Protein AF-A0A2E6MQQ5-F1 (afdb_monomer_lite)

Sequence (60 aa):
MNQKQKHKDFPGNLIKIKLIEDEIEYAKSQLQQHNTGHIHTAIGWMEHRLNQLKGIEDDE

Structure (mmCIF, N/CA/C/O backbone):
data_AF-A0A2E6MQQ5-F1
#
_entry.id   AF-A0A2E6MQQ5-F1
#
loop_
_atom_site.group_PDB
_atom_site.id
_atom_site.type_symbol
_atom_site.label_atom_id
_atom_site.label_alt_id
_atom_site.label_comp_id
_atom_site.label_asym_id
_atom_site.label_entity_id
_atom_site.label_seq_id
_atom_site.pdbx_PDB_ins_code
_atom_site.Cartn_x
_atom_site.Cartn_y
_atom_site.Cartn_z
_atom_site.occupancy
_atom_site.B_iso_or_equiv
_atom_site.auth_seq_id
_atom_site.auth_comp_id
_atom_site.auth_asym_id
_atom_site.auth_atom_id
_atom_site.pdbx_PDB_model_num
ATOM 1 N N . MET A 1 1 ? -17.206 19.698 24.328 1.00 43.09 1 MET A N 1
ATOM 2 C CA . MET A 1 1 ? -17.675 18.993 23.111 1.00 43.09 1 MET A CA 1
ATOM 3 C C . MET A 1 1 ? -16.456 18.917 22.201 1.00 43.09 1 MET A C 1
ATOM 5 O O . MET A 1 1 ? -15.862 19.951 21.979 1.00 43.09 1 MET A O 1
ATOM 9 N N . ASN A 1 2 ? -15.897 17.764 21.846 1.00 38.00 2 ASN A N 1
ATOM 10 C CA . ASN A 1 2 ? -16.484 16.886 20.848 1.00 38.00 2 ASN A CA 1
ATOM 11 C C . ASN A 1 2 ? -15.847 15.486 20.923 1.00 38.00 2 ASN A C 1
ATOM 13 O O . ASN A 1 2 ? -14.640 15.331 20.800 1.00 38.00 2 ASN A O 1
ATOM 17 N N . GLN A 1 3 ? -16.704 14.502 21.181 1.00 48.44 3 GLN A N 1
ATOM 18 C CA . GLN A 1 3 ? -16.660 13.100 20.759 1.00 48.44 3 GLN A CA 1
ATOM 19 C C . GLN A 1 3 ? -15.312 12.584 20.209 1.00 48.44 3 GLN A C 1
ATOM 21 O O . GLN A 1 3 ? -15.091 12.593 19.001 1.00 48.44 3 GLN A O 1
ATOM 26 N N . LYS A 1 4 ? -14.469 12.017 21.091 1.00 47.16 4 LYS A N 1
ATOM 27 C CA . LYS A 1 4 ? -13.500 10.974 20.708 1.00 47.16 4 LYS A CA 1
ATOM 28 C C . LYS A 1 4 ? -14.303 9.836 20.084 1.00 47.16 4 LYS A C 1
ATOM 30 O O . LYS A 1 4 ? -14.899 9.028 20.802 1.00 47.16 4 LYS A O 1
ATOM 35 N N . GLN A 1 5 ? -14.404 9.832 18.759 1.00 53.47 5 GLN A N 1
ATOM 36 C CA . GLN A 1 5 ? -15.010 8.748 18.006 1.00 53.47 5 GLN A CA 1
ATOM 37 C C . GLN A 1 5 ? -14.122 7.525 18.214 1.00 53.47 5 GLN A C 1
ATOM 39 O O . GLN A 1 5 ? -13.145 7.328 17.504 1.00 53.47 5 GLN A O 1
ATOM 44 N N . LYS A 1 6 ? -14.440 6.722 19.238 1.00 50.69 6 LYS A N 1
ATOM 45 C CA . LYS A 1 6 ? -13.922 5.362 19.375 1.00 50.69 6 LYS A CA 1
ATOM 46 C C . LYS A 1 6 ? -14.285 4.651 18.081 1.00 50.69 6 LYS A C 1
ATOM 48 O O . LYS A 1 6 ? -15.457 4.321 17.881 1.00 50.69 6 LYS A O 1
ATOM 53 N N . HIS A 1 7 ? -13.307 4.525 17.189 1.00 55.28 7 HIS A N 1
ATOM 54 C CA . HIS A 1 7 ? -13.462 3.870 15.905 1.00 55.28 7 HIS A CA 1
ATOM 55 C C . HIS A 1 7 ? -13.803 2.420 16.223 1.00 55.28 7 HIS A C 1
ATOM 57 O O . HIS A 1 7 ? -12.971 1.641 16.666 1.00 55.28 7 HIS A O 1
ATOM 63 N N . LYS A 1 8 ? -15.095 2.115 16.157 1.00 48.31 8 LYS A N 1
ATOM 64 C CA . LYS A 1 8 ? -15.630 0.791 16.419 1.00 48.31 8 LYS A CA 1
ATOM 65 C C . LYS A 1 8 ? -15.074 -0.069 15.298 1.00 48.31 8 LYS A C 1
ATOM 67 O O . LYS A 1 8 ? -15.451 0.181 14.156 1.00 48.31 8 LYS A O 1
ATOM 72 N N . ASP A 1 9 ? -14.155 -0.980 15.615 1.00 54.62 9 ASP A N 1
ATOM 73 C CA . ASP A 1 9 ? -13.533 -1.926 14.689 1.00 54.62 9 ASP A CA 1
ATOM 74 C C . ASP A 1 9 ? -14.613 -2.621 13.861 1.00 54.62 9 ASP A C 1
ATOM 76 O O . ASP A 1 9 ? -15.219 -3.619 14.254 1.00 54.62 9 ASP A O 1
ATOM 80 N N . PHE A 1 10 ? -14.944 -2.011 12.728 1.00 55.59 10 PHE A N 1
ATOM 81 C CA . PHE A 1 10 ? -15.968 -2.517 11.846 1.00 55.59 10 PHE A CA 1
ATOM 82 C C . PHE A 1 10 ? -15.307 -3.651 11.065 1.00 55.59 10 PHE A C 1
ATOM 84 O O . PHE A 1 10 ? -14.217 -3.444 10.524 1.00 55.59 10 PHE A O 1
ATOM 91 N N . PRO A 1 11 ? -15.941 -4.826 10.925 1.00 58.00 11 PRO A N 1
ATOM 92 C CA . PRO A 1 11 ? -15.365 -5.945 10.172 1.00 58.00 11 PRO A CA 1
ATOM 93 C C . PRO A 1 11 ? -14.985 -5.568 8.726 1.00 58.00 11 PRO A C 1
ATOM 95 O O . PRO A 1 11 ? -14.113 -6.190 8.126 1.00 58.00 11 PRO A O 1
ATOM 98 N N . GLY A 1 12 ? -15.575 -4.497 8.179 1.00 58.88 12 GLY A N 1
ATOM 99 C CA . GLY A 1 12 ? -15.201 -3.927 6.883 1.00 58.88 12 GLY A CA 1
ATOM 100 C C . GLY A 1 12 ? -13.804 -3.291 6.827 1.00 58.88 12 GLY A C 1
ATOM 101 O O . GLY A 1 12 ? -13.197 -3.292 5.758 1.00 58.88 12 GLY A O 1
ATOM 102 N N . ASN A 1 13 ? -13.259 -2.790 7.941 1.00 71.38 13 ASN A N 1
ATOM 103 C CA . ASN A 1 13 ? -11.890 -2.262 7.975 1.00 71.38 13 ASN A CA 1
ATOM 104 C C . ASN A 1 13 ? -10.860 -3.389 7.905 1.00 71.38 13 ASN A C 1
ATOM 106 O O . ASN A 1 13 ? -9.855 -3.233 7.222 1.00 71.38 13 ASN A O 1
ATOM 110 N N . LEU A 1 14 ? -11.141 -4.547 8.510 1.00 78.56 14 LEU A N 1
ATOM 111 C CA . LEU A 1 14 ? -10.246 -5.703 8.463 1.00 78.56 14 LEU A CA 1
ATOM 112 C C . LEU A 1 14 ? -10.040 -6.213 7.028 1.00 78.56 14 LEU A C 1
ATOM 114 O O . LEU A 1 14 ? -8.917 -6.505 6.629 1.00 78.56 14 LEU A O 1
ATOM 118 N N . ILE A 1 15 ? -11.113 -6.268 6.232 1.00 84.75 15 ILE A N 1
ATOM 119 C CA . ILE A 1 15 ? -11.041 -6.670 4.817 1.00 84.75 15 ILE A CA 1
ATOM 120 C C . ILE A 1 15 ? -10.204 -5.664 4.017 1.00 84.75 15 ILE A C 1
ATOM 122 O O . ILE A 1 15 ? -9.362 -6.064 3.220 1.00 84.75 15 ILE A O 1
ATOM 126 N N . LYS A 1 16 ? -10.395 -4.359 4.255 1.00 84.69 16 LYS A N 1
ATOM 127 C CA . LYS A 1 16 ? -9.625 -3.299 3.583 1.00 84.69 16 LYS A CA 1
ATOM 128 C C . LYS A 1 16 ? -8.145 -3.325 3.953 1.00 84.69 16 LYS A C 1
ATOM 130 O O . LYS A 1 16 ? -7.312 -3.182 3.070 1.00 84.69 16 LYS A O 1
ATOM 135 N N . ILE A 1 17 ? -7.834 -3.515 5.234 1.00 87.00 17 ILE A N 1
ATOM 136 C CA . ILE A 1 17 ? -6.466 -3.664 5.747 1.00 87.00 17 ILE A CA 1
ATOM 137 C C . ILE A 1 17 ? -5.774 -4.816 5.024 1.00 87.00 17 ILE A C 1
ATOM 139 O O . ILE A 1 17 ? -4.717 -4.621 4.435 1.00 87.00 17 ILE A O 1
ATOM 143 N N . LYS A 1 18 ? -6.426 -5.980 4.992 1.00 89.25 18 LYS A N 1
ATOM 144 C CA . LYS A 1 18 ? -5.865 -7.187 4.392 1.00 89.25 18 LYS A CA 1
ATOM 145 C C . LYS A 1 18 ? -5.676 -7.064 2.878 1.00 89.25 18 LYS A C 1
ATOM 147 O O . LYS A 1 18 ? -4.678 -7.538 2.359 1.00 89.25 18 LYS A O 1
ATOM 152 N N . LEU A 1 19 ? -6.602 -6.392 2.188 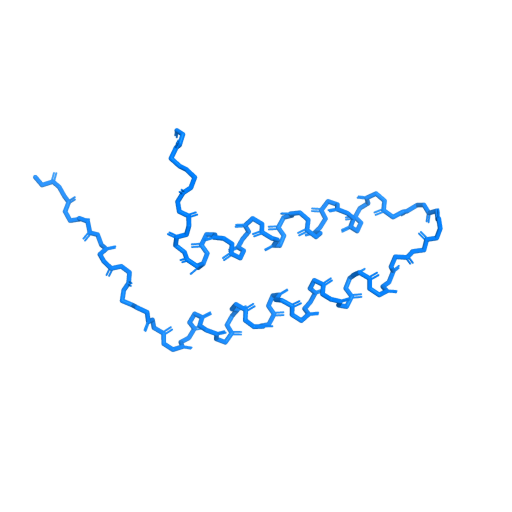1.00 91.00 19 LEU A N 1
ATOM 153 C CA . LEU A 1 19 ? -6.467 -6.086 0.763 1.00 91.00 19 LEU A CA 1
ATOM 154 C C . LEU A 1 19 ? -5.262 -5.172 0.498 1.00 91.00 19 LEU A C 1
ATOM 156 O O . LEU A 1 19 ? -4.489 -5.428 -0.410 1.00 91.00 19 LEU A O 1
ATOM 160 N N . ILE A 1 20 ? -5.084 -4.120 1.300 1.00 91.44 20 ILE A N 1
ATOM 161 C CA . ILE A 1 20 ? -3.953 -3.194 1.147 1.00 91.44 20 ILE A CA 1
ATOM 162 C C . ILE A 1 20 ? -2.623 -3.893 1.466 1.00 91.44 20 ILE A C 1
ATOM 164 O O . ILE A 1 20 ? -1.630 -3.638 0.793 1.00 91.44 20 ILE A O 1
ATOM 168 N N . GLU A 1 21 ? -2.591 -4.780 2.464 1.00 90.81 21 GLU A N 1
ATOM 169 C CA . GLU A 1 21 ? -1.409 -5.600 2.769 1.00 90.81 21 GLU A CA 1
ATOM 170 C C . GLU A 1 21 ? -1.033 -6.524 1.598 1.00 90.81 21 GLU A C 1
ATOM 172 O O . GLU A 1 21 ? 0.143 -6.588 1.241 1.00 90.81 21 GLU A O 1
ATOM 177 N N . ASP A 1 22 ? -2.017 -7.166 0.961 1.00 94.12 22 ASP A N 1
ATOM 178 C CA . ASP A 1 22 ? -1.824 -8.013 -0.226 1.00 94.12 22 ASP A CA 1
ATOM 179 C C . ASP A 1 22 ? -1.300 -7.202 -1.430 1.00 94.12 22 ASP A C 1
ATOM 181 O O . ASP A 1 22 ? -0.312 -7.573 -2.062 1.00 94.12 22 ASP A O 1
ATOM 185 N N . GLU A 1 23 ? -1.870 -6.018 -1.676 1.00 93.00 23 GLU A N 1
ATOM 186 C CA . GLU A 1 23 ? -1.419 -5.106 -2.737 1.00 93.00 23 GLU A CA 1
ATOM 187 C C . GLU A 1 23 ? 0.016 -4.602 -2.509 1.00 93.00 23 GLU A C 1
ATOM 189 O O . GLU A 1 23 ? 0.800 -4.492 -3.456 1.00 93.00 23 GLU A O 1
ATOM 194 N N . ILE A 1 24 ? 0.402 -4.325 -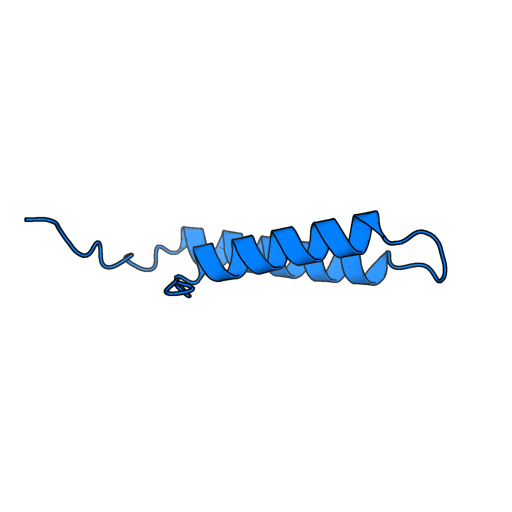1.257 1.00 92.44 24 ILE A N 1
ATOM 195 C CA . ILE A 1 24 ? 1.786 -3.969 -0.910 1.00 92.44 24 ILE A CA 1
ATOM 196 C C . ILE A 1 24 ? 2.730 -5.141 -1.204 1.00 92.44 24 ILE A C 1
ATOM 198 O O . ILE A 1 24 ? 3.825 -4.922 -1.727 1.00 92.44 24 ILE A O 1
ATOM 202 N N . GLU A 1 25 ? 2.340 -6.372 -0.871 1.00 92.38 25 GLU A N 1
ATOM 203 C CA . GLU A 1 25 ? 3.140 -7.568 -1.148 1.00 92.38 25 GLU A CA 1
ATOM 204 C C . GLU A 1 25 ? 3.313 -7.792 -2.657 1.00 92.38 25 GLU A C 1
ATOM 206 O O . GLU A 1 25 ? 4.435 -8.001 -3.132 1.00 92.38 25 GLU A O 1
ATOM 211 N N . TYR A 1 26 ? 2.238 -7.634 -3.429 1.00 92.44 26 TYR A N 1
ATOM 212 C CA . TYR A 1 26 ? 2.292 -7.691 -4.886 1.00 92.44 26 TYR A CA 1
ATOM 213 C C . TYR A 1 26 ? 3.199 -6.596 -5.468 1.00 92.44 26 TYR A C 1
ATOM 215 O O . TYR A 1 26 ? 4.085 -6.880 -6.278 1.00 92.44 26 TYR A O 1
ATOM 223 N N . ALA A 1 27 ? 3.057 -5.349 -5.010 1.00 89.56 27 ALA A N 1
ATOM 224 C CA . ALA A 1 27 ? 3.906 -4.240 -5.438 1.00 89.56 27 ALA A CA 1
ATOM 225 C C . ALA A 1 27 ? 5.389 -4.486 -5.109 1.00 89.56 27 ALA A C 1
ATOM 227 O O . ALA A 1 27 ? 6.259 -4.188 -5.930 1.00 89.56 27 ALA A O 1
ATOM 228 N N . LYS A 1 28 ? 5.687 -5.089 -3.947 1.00 88.81 28 LYS A N 1
ATOM 229 C CA . LYS A 1 28 ? 7.043 -5.519 -3.567 1.00 88.81 28 LYS A CA 1
ATOM 230 C C . LYS A 1 28 ? 7.572 -6.616 -4.492 1.00 88.81 28 LYS A C 1
ATOM 232 O O . LYS A 1 28 ? 8.742 -6.571 -4.862 1.00 88.81 28 LYS A O 1
ATOM 237 N N . SER A 1 29 ? 6.729 -7.559 -4.913 1.00 89.94 29 SER A N 1
ATOM 238 C CA . SER A 1 29 ? 7.101 -8.599 -5.883 1.00 89.94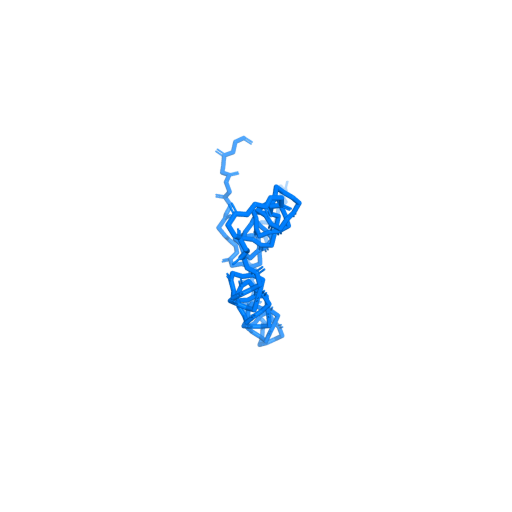 29 SER A CA 1
ATOM 239 C C . SER A 1 29 ? 7.447 -8.025 -7.265 1.00 89.94 29 SER A C 1
ATOM 241 O O . SER A 1 29 ? 8.330 -8.542 -7.946 1.00 89.94 29 SER A O 1
ATOM 243 N N . GLN A 1 30 ? 6.808 -6.922 -7.665 1.00 87.06 30 GLN A N 1
ATOM 244 C CA . GLN A 1 30 ? 7.089 -6.229 -8.927 1.00 87.06 30 GLN A CA 1
ATOM 245 C C . GLN A 1 30 ? 8.347 -5.340 -8.882 1.00 87.06 30 GLN A C 1
ATOM 247 O O . GLN A 1 30 ? 8.701 -4.731 -9.894 1.00 87.06 30 GLN A O 1
ATOM 252 N N . LEU A 1 31 ? 9.053 -5.257 -7.745 1.00 86.25 31 LEU A N 1
ATOM 253 C CA . LEU A 1 31 ? 10.294 -4.491 -7.655 1.00 86.25 31 LEU A CA 1
ATOM 254 C C . LEU A 1 31 ? 11.377 -5.113 -8.551 1.00 86.25 31 LEU A C 1
ATOM 256 O O . LEU A 1 31 ? 11.789 -6.258 -8.383 1.00 86.25 31 LEU A O 1
ATOM 260 N N . GLN A 1 32 ? 11.844 -4.332 -9.520 1.00 83.19 32 GLN A N 1
ATOM 261 C CA . GLN A 1 32 ? 12.970 -4.649 -10.394 1.00 83.19 32 GLN A CA 1
ATOM 262 C C . GLN A 1 32 ? 14.235 -3.920 -9.922 1.00 83.19 32 GLN A C 1
ATOM 264 O O . GLN A 1 32 ? 14.169 -2.972 -9.142 1.00 83.19 32 GLN A O 1
ATOM 269 N N . GLN A 1 33 ? 15.402 -4.329 -10.426 1.00 75.88 33 GLN A N 1
ATOM 270 C CA . GLN A 1 33 ? 16.689 -3.743 -10.019 1.00 75.88 33 GLN A CA 1
ATOM 271 C C . GLN A 1 33 ? 16.817 -2.242 -10.350 1.00 75.88 33 GLN A C 1
ATOM 273 O O . GLN A 1 33 ? 17.632 -1.554 -9.745 1.00 75.88 33 GLN A O 1
ATOM 278 N N . HIS A 1 34 ? 16.038 -1.724 -11.306 1.00 74.31 34 HIS A N 1
ATOM 279 C CA . HIS A 1 34 ? 16.107 -0.333 -11.755 1.00 74.31 34 HIS A CA 1
ATOM 280 C C . HIS A 1 34 ? 14.703 0.255 -11.983 1.00 74.31 34 HIS A C 1
ATOM 282 O O . HIS A 1 34 ? 13.781 -0.457 -12.374 1.00 74.31 34 HIS A O 1
ATOM 288 N N . ASN A 1 35 ? 14.571 1.577 -11.806 1.00 62.66 35 ASN A N 1
ATOM 289 C CA . ASN A 1 35 ? 13.366 2.382 -12.088 1.00 62.66 35 ASN A CA 1
ATOM 290 C C . ASN A 1 35 ? 12.114 2.066 -11.244 1.00 62.66 35 ASN A C 1
ATOM 292 O O . ASN A 1 35 ? 10.988 2.286 -11.680 1.00 62.66 35 ASN A O 1
ATOM 296 N N . THR A 1 36 ? 12.288 1.624 -10.001 1.00 80.12 36 THR A N 1
ATOM 297 C CA . THR A 1 36 ? 11.186 1.331 -9.066 1.00 80.12 36 THR A CA 1
ATOM 298 C C . THR A 1 36 ? 10.773 2.511 -8.184 1.00 80.12 36 THR A C 1
ATOM 300 O O . THR A 1 36 ? 9.956 2.335 -7.283 1.00 80.12 36 THR A O 1
ATOM 303 N N . GLY A 1 37 ? 11.279 3.726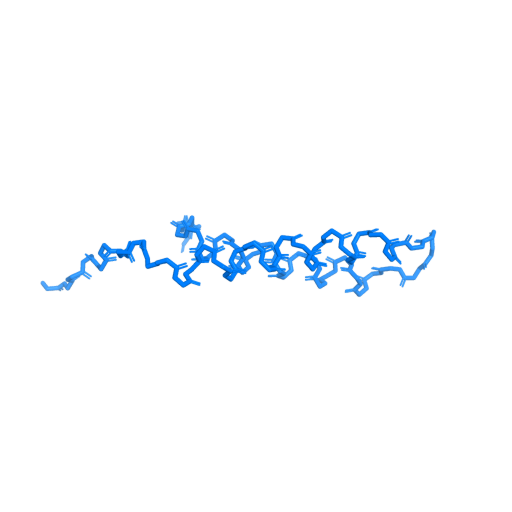 -8.432 1.00 79.06 37 GLY A N 1
ATOM 304 C CA . GLY A 1 37 ? 10.991 4.907 -7.602 1.00 79.06 37 GLY A CA 1
ATOM 305 C C . GLY A 1 37 ? 9.491 5.148 -7.382 1.00 79.06 37 GLY A C 1
ATOM 306 O O . GLY A 1 37 ? 9.057 5.345 -6.252 1.00 79.06 37 GLY A O 1
ATOM 307 N N . HIS A 1 38 ? 8.679 5.018 -8.436 1.00 86.44 38 HIS A N 1
ATOM 308 C CA . HIS A 1 38 ? 7.220 5.147 -8.340 1.00 86.44 38 HIS A CA 1
ATOM 309 C C . HIS A 1 38 ? 6.557 4.019 -7.540 1.00 86.44 38 HIS A C 1
ATOM 311 O O . HIS A 1 38 ? 5.592 4.271 -6.823 1.00 86.44 38 HIS A O 1
ATOM 317 N N . ILE A 1 39 ? 7.088 2.796 -7.622 1.00 86.56 39 ILE A N 1
ATOM 318 C CA . ILE A 1 39 ? 6.587 1.651 -6.852 1.00 86.56 39 ILE A CA 1
ATOM 319 C C . ILE A 1 39 ? 6.879 1.868 -5.364 1.00 86.56 39 ILE A C 1
ATOM 321 O O . ILE A 1 39 ? 6.000 1.667 -4.533 1.00 86.56 39 ILE A O 1
ATOM 325 N N . HIS A 1 40 ? 8.066 2.374 -5.020 1.00 88.12 40 HIS A N 1
ATOM 326 C CA . HIS A 1 40 ? 8.406 2.721 -3.639 1.00 88.12 40 HIS A CA 1
ATOM 327 C C . HIS A 1 40 ? 7.502 3.817 -3.068 1.00 88.12 40 HIS A C 1
ATOM 329 O O . HIS A 1 40 ? 7.011 3.679 -1.949 1.00 88.12 40 HIS A O 1
ATOM 335 N N . THR A 1 41 ? 7.228 4.878 -3.832 1.00 91.75 41 THR A N 1
ATOM 336 C CA . THR A 1 41 ? 6.287 5.923 -3.402 1.00 91.75 41 THR A CA 1
ATOM 337 C C . THR A 1 41 ? 4.872 5.371 -3.217 1.00 91.75 41 THR A C 1
ATOM 339 O O . THR A 1 41 ? 4.216 5.702 -2.231 1.00 91.75 41 THR A O 1
ATOM 342 N N . ALA A 1 42 ? 4.408 4.507 -4.125 1.00 90.50 42 ALA A N 1
ATOM 343 C CA . ALA A 1 42 ? 3.096 3.876 -4.018 1.00 90.50 42 ALA A CA 1
ATOM 344 C C . ALA A 1 42 ? 2.989 2.976 -2.776 1.00 90.50 42 ALA A C 1
ATOM 346 O O . ALA A 1 42 ? 2.001 3.065 -2.050 1.00 90.50 42 ALA A O 1
ATOM 347 N N . ILE A 1 43 ? 4.020 2.171 -2.487 1.00 91.19 43 ILE A N 1
ATOM 348 C CA . ILE A 1 43 ? 4.094 1.348 -1.271 1.00 91.19 43 ILE A CA 1
ATOM 349 C C . ILE A 1 43 ? 4.023 2.232 -0.022 1.00 91.19 43 ILE A C 1
ATOM 351 O O . ILE A 1 43 ? 3.173 1.990 0.831 1.00 91.19 43 ILE A O 1
ATOM 355 N N . GLY A 1 44 ? 4.826 3.298 0.055 1.00 90.19 44 GLY A N 1
ATOM 356 C CA . GLY A 1 44 ? 4.813 4.204 1.209 1.00 90.19 44 GLY A CA 1
ATOM 357 C C . GLY A 1 44 ? 3.453 4.878 1.431 1.00 90.19 44 GLY A C 1
ATOM 358 O O . GLY A 1 44 ? 2.992 5.002 2.566 1.00 90.19 44 GLY A O 1
ATOM 359 N N . TRP A 1 45 ? 2.756 5.255 0.353 1.00 92.00 45 TRP A N 1
ATOM 360 C CA . TRP A 1 45 ? 1.392 5.783 0.445 1.00 92.00 45 TRP A CA 1
ATOM 361 C C . TRP A 1 45 ? 0.392 4.734 0.958 1.00 92.00 45 TRP A C 1
ATOM 363 O O . TRP A 1 45 ? -0.443 5.042 1.813 1.00 92.00 45 TRP A O 1
ATOM 373 N N . MET A 1 46 ? 0.488 3.491 0.475 1.00 91.12 46 MET A N 1
ATOM 374 C CA . MET A 1 46 ? -0.361 2.382 0.923 1.00 91.12 46 MET A CA 1
ATOM 375 C C . MET A 1 46 ? -0.114 2.025 2.394 1.00 91.12 46 MET A C 1
ATOM 377 O O . MET A 1 46 ? -1.075 1.816 3.131 1.00 91.12 46 MET A O 1
ATOM 381 N N . GLU A 1 47 ? 1.140 2.029 2.854 1.00 89.75 47 GLU A N 1
ATOM 382 C CA . GLU A 1 47 ? 1.501 1.806 4.261 1.00 89.75 47 GLU A CA 1
ATOM 383 C C . GLU A 1 47 ? 0.971 2.925 5.168 1.00 89.75 47 GLU A C 1
ATOM 385 O O . GLU A 1 47 ? 0.382 2.653 6.216 1.00 89.75 47 GLU A O 1
ATOM 390 N N . HIS A 1 48 ? 1.0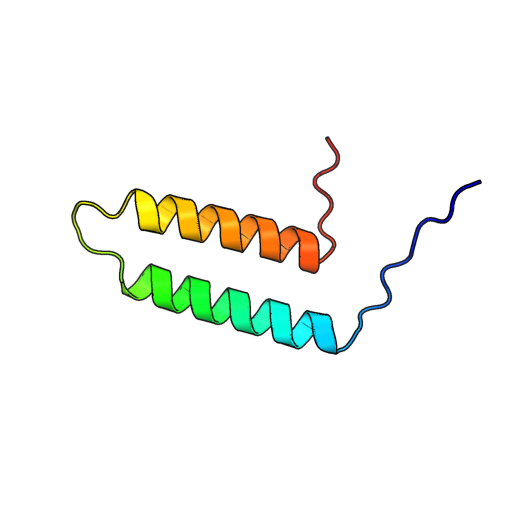79 4.186 4.741 1.00 89.19 48 HIS A N 1
ATOM 391 C CA . HIS A 1 48 ? 0.483 5.304 5.472 1.00 89.19 48 HIS A CA 1
ATOM 392 C C . HIS A 1 48 ? -1.045 5.157 5.566 1.00 89.19 48 HIS A C 1
ATOM 394 O O . HIS A 1 48 ? -1.631 5.288 6.642 1.00 89.19 48 HIS A O 1
ATOM 400 N N . ARG A 1 49 ? -1.705 4.793 4.459 1.00 86.75 49 ARG A N 1
ATOM 401 C CA . ARG A 1 49 ? -3.150 4.526 4.439 1.00 86.75 49 ARG A CA 1
ATOM 402 C C . ARG A 1 49 ? -3.537 3.355 5.345 1.00 86.75 49 ARG A C 1
ATOM 404 O O . ARG A 1 49 ? -4.584 3.415 5.988 1.00 86.75 49 ARG A O 1
ATOM 411 N N . LEU A 1 50 ? -2.715 2.311 5.407 1.00 87.31 50 LEU A N 1
ATOM 412 C CA . LEU A 1 50 ? -2.903 1.159 6.285 1.00 87.31 50 LEU A CA 1
ATOM 413 C C . LEU A 1 50 ? -2.858 1.570 7.761 1.00 87.31 50 LEU A C 1
ATOM 415 O O . LEU A 1 50 ? -3.731 1.166 8.525 1.00 87.31 50 LEU A O 1
ATOM 419 N N . ASN A 1 51 ? -1.896 2.411 8.147 1.00 84.44 51 ASN A N 1
ATOM 420 C CA . ASN A 1 51 ? -1.779 2.937 9.510 1.00 84.44 51 ASN A CA 1
ATOM 421 C C . ASN A 1 51 ? -2.992 3.792 9.902 1.00 84.44 51 ASN A C 1
ATOM 423 O O . ASN A 1 51 ? -3.564 3.587 10.972 1.00 84.44 51 ASN A O 1
ATOM 427 N N . GLN A 1 52 ? -3.469 4.646 8.990 1.00 83.06 52 GLN A N 1
ATOM 428 C CA . GLN A 1 52 ? -4.697 5.427 9.180 1.00 83.06 52 GLN A CA 1
ATOM 429 C C . GLN A 1 52 ? -5.930 4.527 9.384 1.00 83.06 52 GLN A C 1
ATOM 431 O O . GLN A 1 52 ? -6.774 4.801 10.232 1.00 83.06 52 GLN A O 1
ATOM 436 N N . LEU A 1 53 ? -6.033 3.419 8.639 1.00 81.56 53 LEU A N 1
ATOM 437 C CA . LEU A 1 53 ? -7.128 2.451 8.788 1.00 81.56 53 LEU A CA 1
ATOM 438 C C . LEU A 1 53 ? -7.019 1.601 10.060 1.00 81.56 53 LEU A C 1
ATOM 440 O O . LEU A 1 53 ? -8.047 1.202 10.606 1.00 81.56 53 LEU A O 1
ATOM 444 N N . LYS A 1 54 ? -5.794 1.331 10.527 1.00 78.88 54 LYS A N 1
ATOM 445 C CA . LYS A 1 54 ? -5.508 0.667 11.809 1.00 78.88 54 LYS A CA 1
ATOM 446 C C . LYS A 1 54 ? -5.712 1.606 13.010 1.00 78.88 54 LYS A C 1
ATOM 448 O O . LYS A 1 54 ? -5.644 1.141 14.141 1.00 78.88 54 LYS A O 1
ATOM 453 N N . GLY A 1 55 ? -5.987 2.895 12.779 1.00 72.75 55 GLY A N 1
ATOM 454 C CA . GLY A 1 55 ? -6.152 3.889 13.843 1.00 72.75 55 GLY A CA 1
ATOM 455 C C . GLY A 1 55 ? -4.848 4.195 14.581 1.00 72.75 55 GLY A C 1
ATOM 456 O O . GLY A 1 55 ? -4.882 4.589 15.742 1.00 72.75 55 GLY A O 1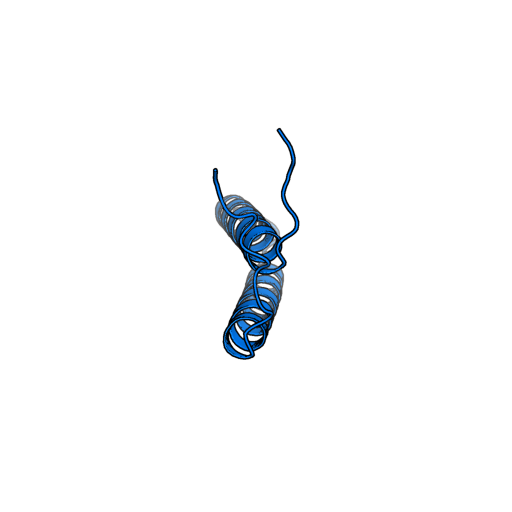
ATOM 457 N N . ILE A 1 56 ? -3.704 3.975 13.927 1.00 66.75 56 ILE A N 1
ATOM 458 C CA . ILE A 1 56 ? -2.397 4.400 14.422 1.00 66.75 56 ILE A CA 1
ATOM 459 C C . ILE A 1 56 ? -2.300 5.883 14.049 1.00 66.75 56 ILE A C 1
ATOM 461 O O . ILE A 1 56 ? -1.912 6.229 12.934 1.00 66.75 56 ILE A O 1
ATOM 465 N N . GLU A 1 57 ? -2.813 6.739 14.931 1.00 57.56 57 GLU A N 1
ATOM 466 C CA . GLU A 1 57 ? -2.697 8.193 14.818 1.00 57.56 57 GLU A CA 1
ATOM 467 C C . GLU A 1 57 ? -1.210 8.561 14.965 1.00 57.56 57 GLU A C 1
ATOM 469 O O . GLU A 1 57 ? -0.592 8.247 15.983 1.00 57.56 57 GLU A O 1
ATOM 474 N N . ASP A 1 58 ? -0.625 9.169 13.929 1.00 51.16 58 ASP A N 1
ATOM 475 C CA . ASP A 1 58 ? 0.637 9.901 14.052 1.00 51.16 58 ASP A CA 1
ATOM 476 C C . ASP A 1 58 ? 0.250 11.245 14.688 1.00 51.16 58 ASP A C 1
ATOM 478 O O . ASP A 1 58 ? -0.401 12.080 14.056 1.00 51.16 58 ASP A O 1
ATOM 482 N N . ASP A 1 59 ? 0.481 11.347 15.995 1.00 46.19 59 ASP A N 1
ATOM 483 C CA . ASP A 1 59 ? 0.221 12.525 16.828 1.00 46.19 59 ASP A CA 1
ATOM 484 C C . ASP A 1 59 ? 1.275 13.591 16.455 1.00 46.19 59 ASP A C 1
ATOM 486 O O . ASP A 1 59 ? 2.351 13.637 17.053 1.00 46.19 59 ASP A O 1
ATOM 490 N N . GLU A 1 60 ? 1.011 14.401 15.422 1.00 45.22 60 GLU A N 1
ATOM 491 C CA . GLU A 1 60 ? 1.804 15.603 15.097 1.00 45.22 60 GLU A CA 1
ATOM 492 C C . GLU A 1 60 ? 0.929 16.862 15.003 1.00 45.22 60 GLU A C 1
ATOM 494 O O . GLU A 1 60 ? -0.119 16.833 14.311 1.00 45.22 60 GLU A O 1
#

Radius of gyration: 14.8 Å; chains: 1; bounding box: 34×28×35 Å

Foldseek 3Di:
DDDPPPPPPDVVLVVVLVVLVVVLVVLVVPDDPDDCPVSVVVSVVSVVVSCVSVVVDPPD

pLDDT: mean 76.17, std 16.81, range [38.0, 94.12]

Secondary structure (DSSP, 8-state):
----------HHHHHHHHHHHHHHHHHHHT--SSS-HHHHHHHHHHHHHHHHHTT-----